Protein AF-A0A090RAQ4-F1 (afdb_monomer)

Nearest PDB structures (foldseek):
  4zja-assembly1_A  TM=7.490E-01  e=1.262E-02  Salmonella enterica subsp. enterica serovar Typhimurium
  7ck4-assembly1_F  TM=7.230E-01  e=3.334E-01  Synechococcus phage S-ShM2
  7ck4-assembly1_C  TM=6.597E-01  e=2.552E-01  Synechococcus phage S-ShM2
  7ck4-assembly1_A  TM=6.273E-01  e=1.827E-01  Synechococcus phage S-ShM2

Solvent-accessible surface area (backbone atoms only — not comparable to full-atom values): 5640 Å² total; per-residue (Å²): 113,48,77,50,74,49,78,74,79,88,71,77,93,75,87,71,94,77,77,96,68,87,90,69,65,49,76,49,78,44,83,60,61,89,52,53,44,81,77,48,74,51,77,55,99,90,43,78,48,69,46,72,45,75,59,76,62,75,84,72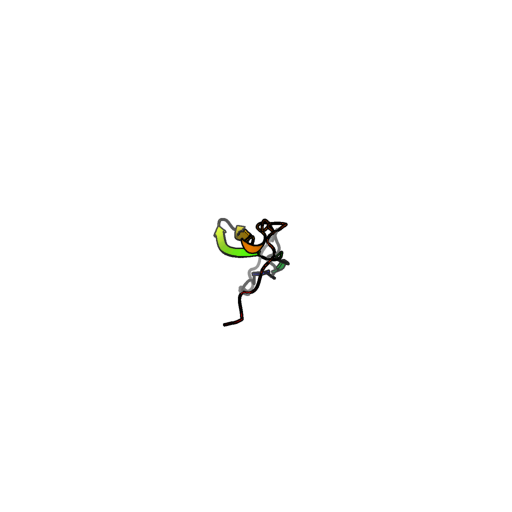,57,85,76,87,78,83,88,81,80,80,82,77,80,88,82,87,134

Foldseek 3Di:
DDKDWDDDDDDPDDDDPDDPDDDDIDMDDDDDDPQKDWDDWDADPNDIDTDIDHDDPPVPPDDDDDPDDDPPDDDDD

Mean predicted aligned error: 12.76 Å

Organism: NCBI:txid754436

Radius of gyration: 27.73 Å; Cα contacts (8 Å, |Δi|>4): 60; chains: 1; bounding box: 48×32×83 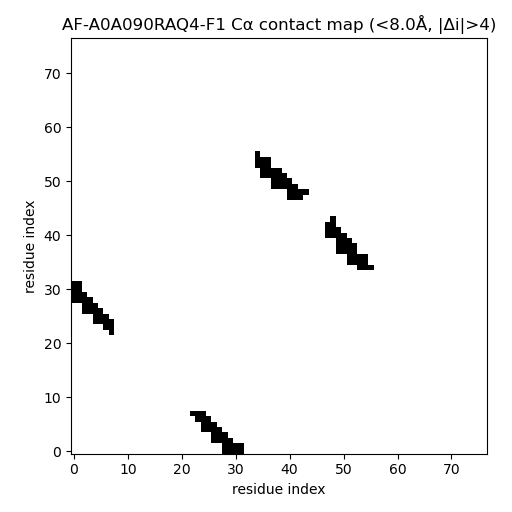Å

Sequence (77 aa):
MLVISGVRQAEEEKNFIYQGIAERNFERKFQLADHVKVLSAHLENGLLHIDLEREEPEAMQPRKIAIGAKVEGSAEA

Secondary structure (DSSP, 8-state):
-EEEEE-----S----S--SS----EEEEEPPPTTEEEEEEEEETTEEEEEEEE---GGGS---PPS----------

pLDDT: mean 80.34, std 15.57, range [39.22, 97.06]

Structure (mmCIF, N/CA/C/O backbone):
data_AF-A0A090RAQ4-F1
#
_entry.id   AF-A0A090RAQ4-F1
#
loop_
_atom_site.group_PDB
_atom_site.id
_atom_site.type_symbol
_atom_site.label_atom_id
_atom_site.label_alt_id
_atom_site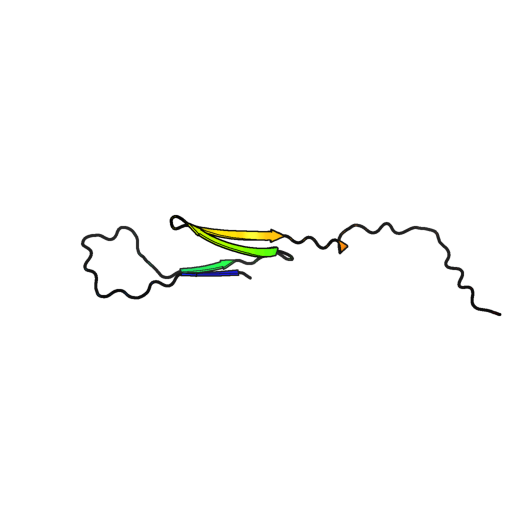.label_comp_id
_atom_site.label_asym_id
_atom_site.label_entity_id
_atom_site.label_seq_id
_atom_site.pdbx_PDB_ins_code
_atom_site.Cartn_x
_atom_site.Cartn_y
_atom_site.Cartn_z
_atom_site.occupancy
_atom_site.B_iso_or_equiv
_atom_site.auth_seq_id
_atom_site.auth_comp_id
_atom_site.auth_asym_id
_atom_site.auth_atom_id
_atom_site.pdbx_PDB_model_num
ATOM 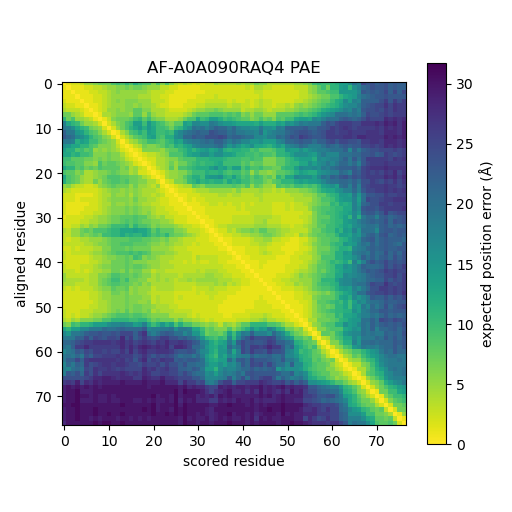1 N N . MET A 1 1 ? -2.654 -3.624 -12.228 1.00 89.25 1 MET A N 1
ATOM 2 C CA . MET A 1 1 ? -3.673 -3.072 -11.304 1.00 89.25 1 MET A CA 1
ATOM 3 C C . MET A 1 1 ? -3.306 -3.498 -9.895 1.00 89.25 1 MET A C 1
ATOM 5 O O . MET A 1 1 ? -2.999 -4.666 -9.709 1.00 89.25 1 MET A O 1
ATOM 9 N N . LEU A 1 2 ? -3.299 -2.567 -8.944 1.00 94.56 2 LEU A N 1
ATOM 10 C CA . LEU A 1 2 ? -2.968 -2.803 -7.539 1.00 94.56 2 LEU A CA 1
ATOM 11 C C . LEU A 1 2 ? -4.214 -2.565 -6.679 1.00 94.56 2 LEU A C 1
ATOM 13 O O . LEU A 1 2 ? -4.926 -1.580 -6.880 1.00 94.56 2 LEU A O 1
ATOM 17 N N . VAL A 1 3 ? -4.480 -3.459 -5.728 1.00 96.25 3 VAL A N 1
ATOM 18 C CA . VAL A 1 3 ? -5.606 -3.354 -4.791 1.00 96.25 3 VAL A CA 1
ATOM 19 C C . VAL A 1 3 ? -5.062 -3.359 -3.369 1.00 96.25 3 VAL A C 1
ATOM 21 O O . VAL A 1 3 ? -4.255 -4.215 -3.022 1.00 96.25 3 VAL A O 1
ATOM 24 N N . ILE A 1 4 ? -5.510 -2.402 -2.561 1.00 96.25 4 ILE A N 1
ATOM 25 C CA . ILE A 1 4 ? -5.172 -2.2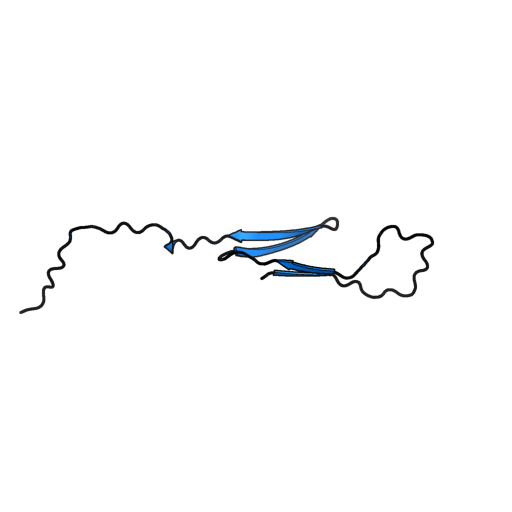74 -1.145 1.00 96.25 4 ILE A CA 1
ATOM 26 C C . ILE A 1 4 ? -6.472 -2.367 -0.353 1.00 96.25 4 ILE A C 1
ATOM 28 O O . ILE A 1 4 ? -7.360 -1.534 -0.538 1.00 96.25 4 ILE A O 1
ATOM 32 N N . SER A 1 5 ? -6.582 -3.352 0.532 1.00 94.75 5 SER A N 1
ATOM 33 C CA . SER A 1 5 ? -7.763 -3.565 1.370 1.00 94.75 5 SER A CA 1
ATOM 34 C C . SER A 1 5 ? -7.383 -3.690 2.839 1.00 9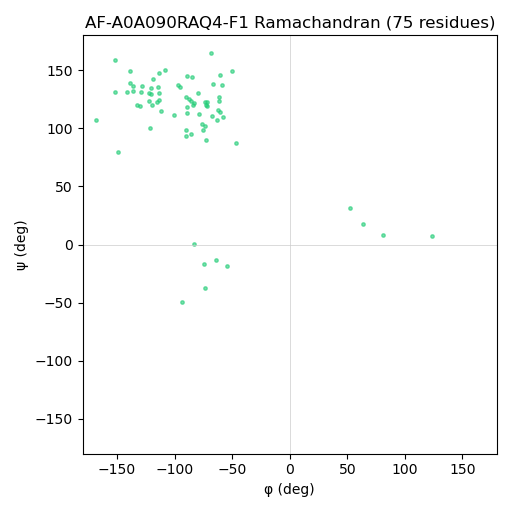4.75 5 SER A C 1
ATOM 36 O O . SER A 1 5 ? -6.447 -4.415 3.172 1.00 94.75 5 SER A O 1
ATOM 38 N N . GLY A 1 6 ? -8.142 -3.035 3.713 1.00 92.56 6 GLY A N 1
ATOM 39 C CA . GLY A 1 6 ? -8.062 -3.201 5.159 1.00 92.56 6 GLY A CA 1
ATOM 40 C C . GLY A 1 6 ? -9.417 -3.624 5.708 1.00 92.56 6 GLY A C 1
ATOM 41 O O . GLY A 1 6 ? -10.422 -2.942 5.493 1.00 92.56 6 GLY A O 1
ATOM 42 N N . VAL A 1 7 ? -9.438 -4.755 6.411 1.00 90.12 7 VAL A N 1
ATOM 43 C CA . VAL A 1 7 ? -10.633 -5.292 7.067 1.00 90.12 7 VAL A CA 1
ATOM 44 C C . VAL A 1 7 ? -10.389 -5.282 8.567 1.00 90.12 7 VAL A C 1
ATOM 46 O O . VAL A 1 7 ? -9.430 -5.887 9.045 1.00 90.12 7 VAL A O 1
ATOM 49 N N . ARG A 1 8 ? -11.259 -4.601 9.312 1.00 83.88 8 ARG A N 1
ATOM 50 C CA . ARG A 1 8 ? -11.278 -4.690 10.768 1.00 83.88 8 ARG A CA 1
ATOM 51 C C . ARG A 1 8 ? -12.014 -5.971 11.153 1.00 83.88 8 ARG A C 1
ATOM 53 O O . ARG A 1 8 ? -13.120 -6.218 10.671 1.00 83.88 8 ARG A O 1
ATOM 60 N N . GLN A 1 9 ? -11.421 -6.777 12.028 1.00 80.00 9 GLN A N 1
ATOM 61 C CA . GLN A 1 9 ? -12.168 -7.847 12.685 1.00 80.00 9 GLN A CA 1
ATOM 62 C C . GLN A 1 9 ? -13.216 -7.234 13.615 1.00 80.00 9 GLN A C 1
ATOM 64 O O . GLN A 1 9 ? -12.947 -6.244 14.296 1.00 80.00 9 GLN A O 1
ATOM 69 N N . ALA A 1 10 ? -14.418 -7.807 13.617 1.00 71.56 10 ALA A N 1
ATOM 70 C CA . ALA A 1 10 ? -15.456 -7.407 14.551 1.00 71.56 10 ALA A CA 1
ATOM 71 C C . ALA A 1 10 ? -14.966 -7.698 15.976 1.00 71.56 10 ALA A C 1
ATOM 73 O O . ALA A 1 10 ? -14.714 -8.850 16.322 1.00 71.56 10 ALA A O 1
ATOM 74 N N . GLU A 1 11 ? -14.792 -6.652 16.777 1.00 68.31 11 GLU A N 1
ATOM 75 C CA . GLU A 1 11 ? -14.578 -6.793 18.214 1.00 68.31 11 GLU A CA 1
ATOM 76 C C . GLU A 1 11 ? -15.939 -6.789 18.917 1.00 68.31 11 GLU A C 1
ATOM 78 O O . GLU A 1 11 ? -16.860 -6.098 18.472 1.00 68.31 11 GLU A O 1
ATOM 83 N N . GLU A 1 12 ? -16.060 -7.567 19.998 1.00 69.31 12 GLU A N 1
ATOM 84 C CA . GLU A 1 12 ? -17.234 -7.576 20.883 1.00 69.31 12 GLU A CA 1
ATOM 85 C C . GLU A 1 12 ? -17.613 -6.152 21.310 1.00 69.31 12 GLU A C 1
ATOM 87 O O . GLU A 1 12 ? -16.740 -5.290 21.398 1.00 69.31 12 GLU A O 1
ATOM 92 N N . GLU A 1 13 ? -18.908 -5.914 21.554 1.00 66.06 13 GLU A N 1
ATOM 93 C CA . GLU A 1 13 ? -19.533 -4.604 21.799 1.00 66.06 13 GLU A CA 1
ATOM 94 C C . GLU A 1 13 ? -18.756 -3.731 22.805 1.00 66.06 13 GLU A C 1
ATOM 96 O O . GLU A 1 13 ? -19.013 -3.709 24.010 1.00 66.06 13 GLU A O 1
ATOM 101 N N . LYS A 1 14 ? -17.782 -2.969 22.300 1.00 73.31 14 LYS A N 1
ATOM 102 C CA . LYS A 1 14 ? -17.051 -1.972 23.077 1.00 73.31 14 LYS A CA 1
ATOM 103 C C . LYS A 1 14 ? -17.923 -0.727 23.182 1.00 73.31 14 LYS A C 1
ATOM 105 O O . LYS A 1 14 ? -18.160 -0.029 22.198 1.00 73.31 14 LYS A O 1
ATOM 110 N N . ASN A 1 15 ? -18.385 -0.438 24.395 1.00 76.69 15 ASN A N 1
ATOM 111 C CA . ASN A 1 15 ? -19.128 0.781 24.693 1.00 76.69 15 ASN A CA 1
ATOM 112 C C . ASN A 1 15 ? -18.167 1.974 24.780 1.00 76.69 15 ASN A C 1
ATOM 114 O O . ASN A 1 15 ? -17.458 2.150 25.771 1.00 76.69 15 ASN A O 1
ATOM 118 N N . PHE A 1 16 ? -18.148 2.803 23.737 1.00 77.88 16 PHE A N 1
ATOM 119 C CA . PHE A 1 16 ? -17.395 4.056 23.709 1.00 77.88 16 PHE A CA 1
ATOM 120 C C . PHE A 1 16 ? -18.289 5.235 24.114 1.00 77.88 16 PHE A C 1
ATOM 122 O O . PHE A 1 16 ? -19.402 5.372 23.616 1.00 77.88 16 PHE A O 1
ATOM 129 N N . ILE A 1 17 ? -17.783 6.126 24.975 1.00 84.94 17 ILE A N 1
ATOM 130 C CA . ILE A 1 17 ? -18.464 7.391 25.316 1.00 84.94 17 ILE A CA 1
ATOM 131 C C . ILE A 1 17 ? -18.354 8.394 24.152 1.00 84.94 17 ILE A C 1
ATOM 133 O O . ILE A 1 17 ? -19.298 9.125 23.866 1.00 84.94 17 ILE A O 1
ATOM 137 N N . TYR A 1 18 ? -17.209 8.418 23.459 1.00 81.94 18 TYR A N 1
ATOM 138 C CA . TYR A 1 18 ? -16.985 9.219 22.255 1.00 81.94 18 TYR A CA 1
ATOM 139 C C . TYR A 1 18 ? -15.946 8.554 21.347 1.00 81.94 18 TYR A C 1
ATOM 141 O O . TYR A 1 18 ? -14.860 8.194 21.800 1.00 81.94 18 TYR A O 1
ATOM 149 N N . GLN A 1 19 ? -16.266 8.432 20.058 1.00 80.19 19 GLN A N 1
ATOM 150 C CA . GLN A 1 19 ? -15.372 7.908 19.029 1.00 80.19 19 GLN A CA 1
ATOM 151 C C . GLN A 1 19 ? -15.184 8.974 17.945 1.00 80.19 19 GLN A C 1
ATOM 153 O O . GLN A 1 19 ? -16.041 9.165 17.086 1.00 80.19 19 GLN A O 1
ATOM 158 N N . GLY A 1 20 ? -14.055 9.685 17.994 1.00 82.38 20 GLY A N 1
ATOM 159 C CA . GLY A 1 20 ? -13.761 10.777 17.058 1.00 82.38 20 GLY A CA 1
ATOM 160 C C . GLY A 1 20 ? -13.378 10.323 15.645 1.00 82.38 20 GLY A C 1
ATOM 161 O O . GLY A 1 20 ? -13.423 11.123 14.716 1.00 82.38 20 GLY A O 1
ATOM 162 N N . ILE A 1 21 ? -13.004 9.052 15.467 1.00 80.19 21 ILE A N 1
ATOM 163 C CA . ILE A 1 21 ? -12.608 8.492 14.172 1.00 80.19 21 ILE A CA 1
ATOM 164 C C . ILE A 1 21 ? -13.327 7.162 13.977 1.00 80.19 21 ILE A C 1
ATOM 166 O O . ILE A 1 21 ? -13.165 6.232 14.764 1.00 80.19 21 ILE A O 1
ATOM 170 N N . ALA A 1 22 ? -14.124 7.083 12.914 1.00 79.62 22 ALA A N 1
ATOM 171 C CA . ALA A 1 22 ? -14.807 5.857 12.542 1.00 79.62 22 ALA A CA 1
ATOM 172 C C . ALA A 1 22 ? -13.808 4.864 11.940 1.00 79.62 22 ALA A C 1
ATOM 174 O O . ALA A 1 22 ? -13.169 5.136 10.925 1.00 79.62 22 ALA A O 1
ATOM 175 N N . GLU A 1 23 ? -13.720 3.686 12.537 1.00 77.81 23 GLU A N 1
ATOM 176 C CA . GLU A 1 23 ? -12.870 2.604 12.053 1.00 77.81 23 GLU A CA 1
ATOM 177 C C . GLU A 1 23 ? -13.662 1.739 11.070 1.00 77.81 23 GLU A C 1
ATOM 179 O O . GLU A 1 23 ? -14.409 0.841 11.460 1.00 77.81 23 GLU A O 1
ATOM 184 N N . ARG A 1 24 ? -13.545 2.058 9.780 1.00 85.38 24 ARG A N 1
ATOM 185 C CA . ARG A 1 24 ? -14.277 1.391 8.698 1.00 85.38 24 ARG A CA 1
ATOM 186 C C . ARG A 1 24 ? -13.341 0.517 7.876 1.00 85.38 24 ARG A C 1
ATOM 188 O O . ARG A 1 24 ? -12.178 0.860 7.679 1.00 85.38 24 ARG A O 1
ATOM 195 N N . ASN A 1 25 ? -13.891 -0.560 7.324 1.00 91.38 25 ASN A N 1
ATOM 196 C CA . ASN A 1 25 ? -13.221 -1.309 6.267 1.00 91.38 25 ASN A CA 1
ATOM 197 C C . ASN A 1 25 ? -12.985 -0.393 5.064 1.00 91.38 25 ASN A C 1
ATOM 199 O O . ASN A 1 25 ? -13.809 0.477 4.762 1.00 91.38 25 ASN A O 1
ATOM 203 N N . PHE A 1 26 ? -11.879 -0.605 4.361 1.00 92.62 26 PHE A N 1
ATOM 204 C CA . PHE A 1 26 ? -11.560 0.165 3.169 1.00 92.62 26 PHE A CA 1
ATOM 205 C C . PHE A 1 26 ? -10.994 -0.722 2.069 1.00 92.62 26 PHE A C 1
ATOM 207 O O . PHE A 1 26 ? -10.306 -1.706 2.324 1.00 92.62 26 PHE A O 1
ATOM 214 N N . GLU A 1 27 ? -11.257 -0.320 0.831 1.00 95.12 27 GLU A N 1
ATOM 215 C CA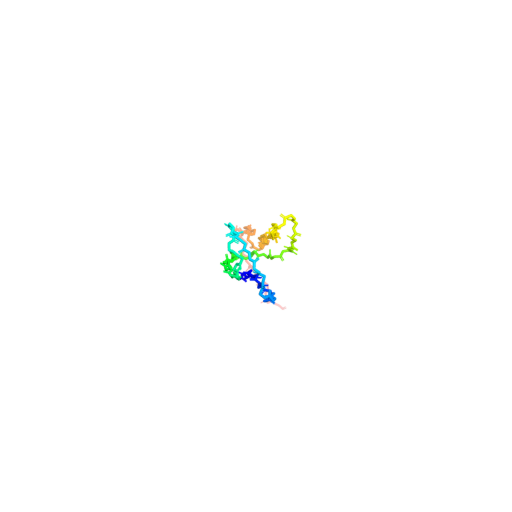 . GLU A 1 27 ? -10.628 -0.859 -0.365 1.00 95.12 27 GLU A CA 1
ATOM 216 C C . GLU A 1 27 ? -10.262 0.314 -1.277 1.00 95.12 27 GLU A C 1
ATOM 218 O O . GLU A 1 27 ? -11.062 1.226 -1.508 1.00 95.12 27 GLU A O 1
ATOM 223 N N . ARG A 1 28 ? -9.031 0.315 -1.781 1.00 94.94 28 ARG A N 1
ATOM 224 C CA . ARG A 1 28 ? -8.523 1.294 -2.739 1.00 94.94 28 ARG A CA 1
ATOM 225 C C . ARG A 1 28 ? -7.898 0.552 -3.909 1.00 94.94 28 ARG A C 1
ATOM 227 O O . ARG A 1 28 ? -7.106 -0.367 -3.723 1.00 94.94 28 ARG A O 1
ATOM 234 N N . LYS A 1 29 ? -8.269 0.958 -5.121 1.00 96.75 29 LYS A N 1
ATOM 235 C CA . LYS A 1 29 ? -7.778 0.377 -6.373 1.00 96.75 29 LYS A CA 1
ATOM 236 C C . LYS A 1 29 ? -6.949 1.418 -7.099 1.00 96.75 29 LYS A C 1
ATOM 238 O O . LYS A 1 29 ? -7.406 2.541 -7.287 1.00 96.75 29 LYS A O 1
ATOM 243 N N . PHE A 1 30 ? -5.760 1.020 -7.517 1.00 94.88 30 PHE A N 1
ATOM 244 C CA . PHE A 1 30 ? -4.820 1.849 -8.250 1.00 94.88 30 PHE A CA 1
ATOM 245 C C . PHE A 1 30 ? -4.537 1.194 -9.596 1.00 94.88 30 PHE A C 1
ATOM 247 O O . PHE A 1 30 ? -4.213 0.004 -9.690 1.00 94.88 30 PHE A O 1
ATOM 254 N N . GLN A 1 31 ? -4.664 1.973 -10.661 1.00 94.69 31 GLN A N 1
ATOM 255 C CA . GLN A 1 31 ? -4.198 1.555 -11.969 1.00 94.69 31 GLN A CA 1
ATOM 256 C C . GLN A 1 31 ? -2.705 1.867 -12.054 1.00 94.69 31 GLN A C 1
ATOM 258 O O . GLN A 1 31 ? -2.298 3.011 -11.879 1.00 94.69 31 GLN A O 1
ATOM 263 N N . LEU A 1 32 ? -1.895 0.830 -12.262 1.00 92.81 32 LEU A N 1
ATOM 264 C CA . LEU A 1 32 ? -0.463 0.993 -12.489 1.00 92.81 32 LEU A CA 1
ATOM 265 C C . LEU A 1 32 ? -0.242 1.281 -13.972 1.00 92.81 32 LEU A C 1
ATOM 267 O O . LEU A 1 32 ? -0.967 0.735 -14.807 1.00 92.81 32 LEU A O 1
ATOM 271 N N . ALA A 1 33 ? 0.733 2.134 -14.272 1.00 90.94 33 ALA A N 1
ATOM 272 C CA . ALA A 1 33 ? 1.150 2.386 -15.642 1.00 90.94 33 ALA A CA 1
ATOM 273 C C . ALA A 1 33 ? 1.844 1.153 -16.237 1.00 90.94 33 ALA A C 1
ATOM 275 O O . ALA A 1 33 ? 2.267 0.242 -15.515 1.00 90.94 33 ALA A O 1
ATOM 276 N N . ASP A 1 34 ? 1.981 1.151 -17.559 1.00 86.38 34 ASP A N 1
ATOM 277 C CA . ASP A 1 34 ? 2.723 0.113 -18.257 1.00 86.38 34 ASP A CA 1
ATOM 278 C C . ASP A 1 34 ? 4.170 0.073 -17.754 1.00 86.38 34 ASP A C 1
ATOM 280 O O . ASP A 1 34 ? 4.809 1.105 -17.529 1.00 86.38 34 ASP A O 1
ATOM 284 N N . HIS A 1 35 ? 4.671 -1.144 -17.554 1.00 85.88 35 HIS A N 1
ATOM 285 C CA . HIS A 1 35 ? 6.006 -1.423 -17.027 1.00 85.88 35 HIS A CA 1
ATOM 286 C C . HIS A 1 35 ? 6.293 -0.960 -15.587 1.00 85.88 35 HIS A C 1
ATOM 288 O O . HIS A 1 35 ? 7.452 -0.896 -15.182 1.00 85.88 35 HIS A O 1
ATOM 294 N N . VAL A 1 36 ? 5.268 -0.672 -14.782 1.00 91.81 36 VAL A N 1
ATOM 295 C CA . VAL A 1 36 ? 5.439 -0.477 -13.335 1.00 91.81 36 VAL A CA 1
ATOM 296 C C . VAL A 1 36 ? 5.268 -1.809 -12.602 1.00 91.81 36 VAL A C 1
ATOM 298 O O . VAL A 1 36 ? 4.238 -2.474 -12.744 1.00 91.81 36 VAL A O 1
ATOM 301 N N . LYS A 1 37 ? 6.253 -2.180 -11.779 1.00 91.00 37 LYS A N 1
ATOM 302 C CA . LYS A 1 37 ? 6.211 -3.346 -10.888 1.00 91.00 37 LYS A CA 1
ATOM 303 C C . LYS A 1 37 ? 6.204 -2.922 -9.425 1.00 91.00 37 LYS A C 1
ATOM 305 O O . LYS A 1 37 ? 6.776 -1.905 -9.050 1.00 91.00 37 LYS A O 1
ATOM 310 N N . VAL A 1 38 ? 5.535 -3.724 -8.600 1.00 94.50 38 VAL A N 1
ATOM 311 C CA . VAL A 1 38 ? 5.549 -3.575 -7.141 1.00 94.50 38 VAL A CA 1
ATOM 312 C C . VAL A 1 38 ? 6.767 -4.318 -6.610 1.00 94.50 38 VAL A C 1
ATOM 314 O O . VAL A 1 38 ? 6.904 -5.511 -6.876 1.00 94.50 38 VAL A O 1
ATOM 317 N N . LEU A 1 39 ? 7.632 -3.626 -5.873 1.00 95.44 39 LEU A N 1
ATOM 318 C CA . LEU A 1 39 ? 8.829 -4.218 -5.277 1.00 95.44 39 LEU A CA 1
ATOM 319 C C . LEU A 1 39 ? 8.574 -4.690 -3.848 1.00 95.44 39 LEU A C 1
ATOM 321 O O . LEU A 1 39 ? 8.922 -5.810 -3.482 1.00 95.44 39 LEU A O 1
ATOM 325 N N . SER A 1 40 ? 7.982 -3.820 -3.033 1.00 96.00 40 SER A N 1
ATOM 326 C CA . SER A 1 40 ? 7.869 -4.024 -1.593 1.00 96.00 40 SER A CA 1
ATOM 327 C C . SER A 1 40 ? 6.636 -3.311 -1.034 1.00 96.00 40 SER A C 1
ATOM 329 O O . SER A 1 40 ? 6.103 -2.383 -1.647 1.00 96.00 40 SER A O 1
ATOM 331 N N . ALA A 1 41 ? 6.170 -3.761 0.130 1.00 97.06 41 ALA A N 1
ATOM 332 C CA . ALA A 1 41 ? 5.157 -3.069 0.911 1.00 97.06 41 ALA A CA 1
ATOM 333 C C . ALA A 1 41 ? 5.497 -3.186 2.399 1.00 97.06 41 ALA A C 1
ATOM 335 O O . ALA A 1 41 ? 5.768 -4.285 2.888 1.00 97.06 41 ALA A O 1
ATOM 336 N N . HIS A 1 42 ? 5.469 -2.067 3.118 1.00 96.69 42 HIS A N 1
ATOM 337 C CA . HIS A 1 42 ? 5.775 -2.014 4.543 1.00 96.69 42 HIS A CA 1
ATOM 338 C C . HIS A 1 42 ? 4.804 -1.087 5.278 1.00 96.69 42 HIS A C 1
ATOM 340 O O . HIS A 1 42 ? 4.418 -0.035 4.776 1.00 96.69 42 HIS A O 1
ATOM 346 N N . LEU A 1 43 ? 4.374 -1.508 6.467 1.00 94.75 43 LEU A N 1
ATOM 347 C CA . LEU A 1 43 ? 3.460 -0.764 7.327 1.00 94.75 43 LEU A CA 1
ATOM 348 C C . LEU A 1 43 ? 4.229 -0.308 8.564 1.00 94.75 43 LEU A C 1
ATOM 350 O O . LEU A 1 43 ? 4.632 -1.140 9.375 1.00 94.75 43 LEU A O 1
ATOM 354 N N . GLU A 1 44 ? 4.397 0.999 8.725 1.00 95.88 44 GLU A N 1
ATOM 355 C CA . GLU A 1 44 ? 5.088 1.577 9.875 1.00 95.88 44 GLU A CA 1
ATOM 356 C C . GLU A 1 44 ? 4.308 2.786 10.394 1.00 95.88 44 GLU A C 1
ATOM 358 O O . GLU A 1 44 ? 3.800 3.587 9.614 1.00 95.88 44 GLU A O 1
ATOM 363 N N . ASN A 1 45 ? 4.163 2.912 11.716 1.00 93.75 45 ASN A N 1
ATOM 364 C CA . ASN A 1 45 ? 3.483 4.046 12.359 1.00 93.75 45 ASN A CA 1
ATOM 365 C C . ASN A 1 45 ? 2.063 4.331 11.812 1.00 93.75 45 ASN A C 1
ATOM 367 O O . ASN A 1 45 ? 1.609 5.472 11.787 1.00 93.75 45 ASN A O 1
ATOM 371 N N . GLY A 1 46 ? 1.354 3.286 11.366 1.00 90.19 46 GLY A N 1
ATOM 372 C CA . GLY A 1 46 ? 0.005 3.394 10.794 1.00 90.19 46 GLY A CA 1
ATOM 373 C C . GLY A 1 46 ? -0.045 3.829 9.324 1.00 90.19 46 GLY A C 1
ATOM 374 O O . GLY A 1 46 ? -1.134 4.067 8.803 1.00 90.19 46 GLY A O 1
ATOM 375 N N . LEU A 1 47 ? 1.102 3.914 8.645 1.00 93.25 47 LEU A N 1
ATOM 376 C CA . LEU A 1 47 ? 1.225 4.298 7.241 1.00 93.25 47 LEU A CA 1
ATOM 377 C C . LEU A 1 47 ? 1.720 3.117 6.409 1.00 93.25 47 LEU A C 1
ATOM 379 O O . LEU A 1 47 ? 2.757 2.523 6.700 1.00 93.25 47 LEU A O 1
ATOM 383 N N . LEU A 1 48 ? 0.956 2.767 5.375 1.00 95.00 48 LEU A N 1
ATOM 384 C CA . LEU A 1 48 ? 1.338 1.741 4.412 1.00 95.00 48 LEU A CA 1
ATOM 385 C C . LEU A 1 48 ? 2.133 2.389 3.276 1.00 95.00 48 LEU A C 1
ATOM 387 O O . LEU A 1 48 ? 1.580 3.150 2.482 1.00 95.00 48 LEU A O 1
ATOM 391 N N . HIS A 1 49 ? 3.409 2.043 3.188 1.00 96.00 49 HIS A N 1
ATOM 392 C CA . HIS A 1 49 ? 4.304 2.408 2.103 1.00 96.00 49 HIS A CA 1
ATOM 393 C C . HIS A 1 49 ? 4.387 1.261 1.095 1.00 96.00 49 HIS A C 1
ATOM 395 O O . HIS A 1 49 ? 4.463 0.091 1.474 1.00 96.00 49 HIS A O 1
ATOM 401 N N . ILE A 1 50 ? 4.343 1.595 -0.194 1.00 96.12 50 ILE A N 1
ATOM 402 C CA . ILE A 1 50 ? 4.437 0.634 -1.296 1.00 96.12 50 ILE A CA 1
ATOM 403 C C . ILE A 1 50 ? 5.486 1.148 -2.271 1.00 96.12 50 ILE A C 1
ATOM 405 O O . ILE A 1 50 ? 5.315 2.219 -2.855 1.00 96.12 50 ILE A O 1
ATOM 409 N N . ASP A 1 51 ? 6.538 0.361 -2.462 1.00 96.00 51 ASP A N 1
ATOM 410 C CA . ASP A 1 51 ? 7.625 0.693 -3.371 1.00 96.00 51 ASP A CA 1
ATOM 411 C C . ASP A 1 51 ? 7.284 0.196 -4.772 1.00 96.00 51 ASP A C 1
ATOM 413 O O . ASP A 1 51 ? 6.979 -0.984 -4.984 1.00 96.00 51 ASP A O 1
ATOM 417 N N . LEU A 1 52 ? 7.334 1.115 -5.733 1.00 95.00 52 LEU A N 1
ATOM 418 C CA . LEU A 1 52 ? 7.058 0.854 -7.138 1.00 95.00 52 LEU A CA 1
ATOM 419 C C . LEU A 1 52 ? 8.293 1.198 -7.964 1.00 95.00 52 LEU A C 1
ATOM 421 O O . LEU A 1 52 ? 8.875 2.268 -7.797 1.00 95.00 52 LEU A O 1
ATOM 425 N N . GLU A 1 53 ? 8.647 0.321 -8.893 1.00 92.81 53 GLU A N 1
ATOM 426 C CA . GLU A 1 53 ? 9.728 0.544 -9.848 1.00 92.81 53 GLU A CA 1
ATOM 427 C C . GLU A 1 53 ? 9.186 0.534 -11.271 1.00 92.81 53 GLU A C 1
ATOM 429 O O . GLU A 1 53 ? 8.284 -0.235 -11.613 1.00 92.81 53 GLU A O 1
ATOM 434 N N . ARG A 1 54 ? 9.737 1.416 -12.104 1.00 90.06 54 ARG A N 1
ATOM 435 C CA . ARG A 1 54 ? 9.435 1.478 -13.528 1.00 90.06 54 ARG A CA 1
ATOM 436 C C . ARG A 1 54 ? 10.558 0.799 -14.302 1.00 90.06 54 ARG A C 1
ATOM 438 O O . ARG A 1 54 ? 11.657 1.335 -14.385 1.00 90.06 54 ARG A O 1
ATOM 445 N N . GLU A 1 55 ? 10.257 -0.339 -14.910 1.00 80.56 55 GLU A N 1
ATOM 446 C CA . GLU A 1 55 ? 11.178 -1.029 -15.809 1.00 80.56 55 GLU A CA 1
ATOM 447 C C . GLU A 1 55 ? 11.029 -0.464 -17.226 1.00 80.56 55 GLU A C 1
ATOM 449 O O . GLU A 1 55 ? 10.159 -0.883 -17.981 1.00 80.56 55 GLU A O 1
ATOM 454 N N . GLU A 1 56 ? 11.856 0.495 -17.638 1.00 72.81 56 GLU A N 1
ATOM 455 C CA . GLU A 1 56 ? 11.899 0.859 -19.059 1.00 72.81 56 GLU A CA 1
ATOM 456 C C . GLU A 1 56 ? 12.586 -0.269 -19.848 1.00 72.81 56 GLU A C 1
ATOM 458 O O . GLU A 1 56 ? 13.748 -0.576 -19.575 1.00 72.81 56 GLU A O 1
ATOM 463 N N . PRO A 1 57 ? 11.918 -0.916 -20.825 1.00 67.81 57 PRO A N 1
ATOM 464 C CA . PRO A 1 57 ? 12.575 -1.941 -21.621 1.00 67.81 57 PRO A CA 1
ATOM 465 C C . PRO A 1 57 ? 13.760 -1.325 -22.373 1.00 67.81 57 PRO A C 1
ATOM 467 O O . PRO A 1 57 ? 13.572 -0.382 -23.144 1.00 67.81 57 PRO A O 1
ATOM 470 N N . GLU A 1 58 ? 14.959 -1.907 -22.253 1.00 61.44 58 GLU A N 1
ATOM 471 C CA . GLU A 1 58 ? 16.136 -1.516 -23.056 1.00 61.44 58 GLU A CA 1
ATOM 472 C C . GLU A 1 58 ? 15.862 -1.557 -24.573 1.00 61.44 58 GLU A C 1
ATOM 474 O O . GLU A 1 58 ? 16.550 -0.911 -25.359 1.00 61.44 58 GLU A O 1
ATOM 479 N N . ALA A 1 59 ? 14.813 -2.268 -25.001 1.00 59.25 59 ALA A N 1
ATOM 480 C CA . ALA A 1 59 ? 14.321 -2.294 -26.376 1.00 59.25 59 ALA A CA 1
ATOM 481 C C . ALA A 1 59 ? 13.781 -0.941 -26.889 1.00 59.25 59 ALA A C 1
ATOM 483 O O . ALA A 1 59 ? 13.605 -0.794 -28.098 1.00 59.25 59 ALA A O 1
ATOM 484 N N . MET A 1 60 ? 13.539 0.040 -26.011 1.00 58.59 60 MET A N 1
ATOM 485 C CA . MET A 1 60 ? 13.262 1.426 -26.404 1.00 58.59 60 MET A CA 1
ATOM 486 C C . MET A 1 60 ? 14.533 2.239 -26.681 1.00 58.59 60 MET A C 1
ATOM 488 O O . MET A 1 60 ? 14.428 3.411 -27.049 1.00 58.59 60 MET A O 1
ATOM 492 N N . GLN A 1 61 ? 15.732 1.650 -26.566 1.00 61.72 61 GLN A N 1
ATOM 493 C CA . GLN A 1 61 ? 16.922 2.305 -27.091 1.00 61.72 61 GLN A CA 1
ATOM 494 C C . GLN A 1 61 ? 16.759 2.489 -28.608 1.00 61.72 61 GLN A C 1
ATOM 496 O O . GLN A 1 61 ? 16.553 1.508 -29.335 1.00 61.72 61 GLN A O 1
ATOM 501 N N . PRO A 1 62 ? 16.853 3.730 -29.117 1.00 65.69 62 PRO A N 1
ATOM 502 C CA . PRO A 1 62 ? 16.761 3.985 -30.543 1.00 65.69 62 PRO A CA 1
ATOM 503 C C . PRO A 1 62 ? 17.885 3.234 -31.262 1.00 65.69 62 PRO A C 1
ATOM 505 O O . PRO A 1 62 ? 19.070 3.526 -31.092 1.00 65.69 62 PRO A O 1
ATOM 508 N N . ARG A 1 63 ? 17.518 2.241 -32.076 1.00 67.56 63 ARG A N 1
ATOM 509 C CA . ARG A 1 63 ? 18.484 1.503 -32.893 1.00 67.56 63 ARG A CA 1
ATOM 510 C C . ARG A 1 63 ? 18.963 2.405 -34.025 1.00 67.56 63 ARG A C 1
ATOM 512 O O . ARG A 1 63 ? 18.164 2.872 -34.834 1.00 67.56 63 ARG A O 1
ATOM 519 N N . LYS A 1 64 ? 20.277 2.627 -34.113 1.00 71.06 64 LYS A N 1
ATOM 520 C CA . LYS A 1 64 ? 20.887 3.259 -35.289 1.00 71.06 64 LYS A CA 1
ATOM 521 C C . LYS A 1 64 ? 20.751 2.308 -36.479 1.00 71.06 64 LYS A C 1
ATOM 523 O O . LYS A 1 64 ? 21.394 1.265 -36.515 1.00 71.06 64 LYS A O 1
ATOM 528 N N . ILE A 1 65 ? 19.918 2.676 -37.445 1.00 71.94 65 ILE A N 1
ATOM 529 C CA . ILE A 1 65 ? 19.861 2.025 -38.756 1.00 71.94 65 ILE A CA 1
ATOM 530 C C . ILE A 1 65 ? 20.958 2.610 -39.649 1.00 71.94 65 ILE A C 1
ATOM 532 O O . ILE A 1 65 ? 21.009 3.818 -39.875 1.00 71.94 65 ILE A O 1
ATOM 536 N N . ALA A 1 66 ? 21.859 1.760 -40.141 1.00 76.38 66 ALA A N 1
ATOM 537 C CA . ALA A 1 66 ? 22.834 2.162 -41.148 1.00 76.38 66 ALA A CA 1
ATOM 538 C C . ALA A 1 66 ? 22.117 2.329 -42.497 1.00 76.38 66 ALA A C 1
ATOM 540 O O . ALA A 1 66 ? 21.522 1.381 -43.007 1.00 76.38 66 ALA A O 1
ATOM 541 N N . ILE A 1 67 ? 22.166 3.526 -43.081 1.00 69.88 67 ILE A N 1
ATOM 542 C CA . ILE A 1 67 ? 21.661 3.775 -44.435 1.00 69.88 67 ILE A CA 1
ATOM 543 C C . ILE A 1 67 ? 22.809 3.507 -45.418 1.00 69.88 67 ILE A C 1
ATOM 545 O O . ILE A 1 67 ? 23.826 4.192 -45.354 1.00 69.88 67 ILE A O 1
ATOM 549 N N . GLY A 1 68 ? 22.651 2.529 -46.322 1.00 67.69 68 GLY A N 1
ATOM 550 C CA . GLY A 1 68 ? 23.516 2.386 -47.507 1.00 67.69 68 GLY A CA 1
ATOM 551 C C . GLY A 1 68 ? 24.264 1.062 -47.724 1.00 67.69 68 GLY A C 1
ATOM 552 O O . GLY A 1 68 ? 25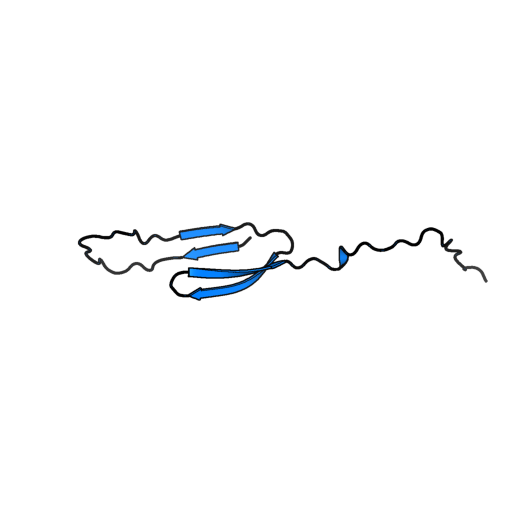.060 0.995 -48.655 1.00 67.69 68 GLY A O 1
ATOM 553 N N . ALA A 1 69 ? 24.030 -0.002 -46.951 1.00 58.03 69 ALA A N 1
ATOM 554 C CA . ALA A 1 69 ? 24.642 -1.303 -47.248 1.00 58.03 69 ALA A CA 1
ATOM 555 C C . ALA A 1 69 ? 23.739 -2.135 -48.174 1.00 58.03 69 ALA A C 1
ATOM 557 O O . ALA A 1 69 ? 22.772 -2.760 -47.738 1.00 58.03 69 ALA A O 1
ATOM 558 N N . LYS A 1 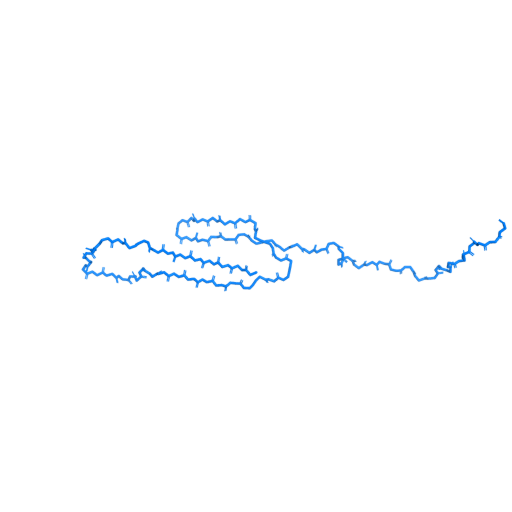70 ? 24.057 -2.122 -49.471 1.00 56.62 70 LYS A N 1
ATOM 559 C CA . LYS A 1 70 ? 23.526 -3.052 -50.474 1.00 56.62 70 LYS A CA 1
ATOM 560 C C . LYS A 1 70 ? 23.873 -4.478 -50.027 1.00 56.62 70 LYS A C 1
ATOM 562 O O . LYS A 1 70 ? 25.040 -4.854 -50.030 1.00 56.62 70 LYS A O 1
ATOM 567 N N . VAL A 1 71 ? 22.872 -5.253 -49.612 1.00 60.12 71 VAL A N 1
ATOM 568 C CA . VAL A 1 71 ? 23.025 -6.696 -49.388 1.00 60.12 71 VAL A CA 1
ATOM 569 C C . VAL A 1 71 ? 23.116 -7.344 -50.767 1.00 60.12 71 VAL A C 1
ATOM 571 O O . VAL A 1 71 ? 22.103 -7.667 -51.382 1.00 60.12 71 VAL A O 1
ATOM 574 N N . GLU A 1 72 ? 24.331 -7.463 -51.298 1.00 51.31 72 GLU A N 1
ATOM 575 C CA . GLU A 1 72 ? 24.600 -8.364 -52.416 1.00 51.31 72 GLU A CA 1
ATOM 576 C C . GLU A 1 72 ? 24.626 -9.783 -51.854 1.00 51.31 72 GLU A C 1
ATOM 578 O O . GLU A 1 72 ? 25.594 -10.219 -51.235 1.00 51.31 72 GLU A O 1
ATOM 583 N N . GLY A 1 73 ? 23.497 -10.477 -52.003 1.00 51.75 73 GLY A N 1
ATOM 584 C CA . GLY A 1 73 ? 23.405 -11.901 -51.736 1.00 51.75 73 GLY A CA 1
ATOM 585 C C . GLY A 1 73 ? 24.312 -12.656 -52.700 1.00 51.75 73 GLY A C 1
ATOM 586 O O . GLY A 1 73 ? 24.015 -12.770 -53.885 1.00 51.75 73 GLY A O 1
ATOM 587 N N . SER A 1 74 ? 25.419 -13.174 -52.179 1.00 46.53 74 SER A N 1
ATOM 588 C CA . SER A 1 74 ? 26.202 -14.222 -52.816 1.00 46.53 74 SER A CA 1
ATOM 589 C C . SER A 1 74 ? 25.445 -15.547 -52.695 1.00 46.53 74 SER A C 1
ATOM 591 O O . SER A 1 74 ? 25.451 -16.170 -51.632 1.00 46.53 74 SER A O 1
ATOM 593 N N . ALA A 1 75 ? 24.798 -15.972 -53.777 1.00 49.69 75 ALA A N 1
ATOM 594 C CA . ALA A 1 75 ? 24.369 -17.353 -53.964 1.00 49.69 75 ALA A CA 1
ATOM 595 C C . ALA A 1 75 ? 24.373 -17.696 -55.460 1.00 49.69 75 ALA A C 1
ATOM 597 O O . ALA A 1 75 ? 23.326 -17.672 -56.091 1.00 49.69 75 ALA A O 1
ATOM 598 N N . GLU A 1 76 ? 25.554 -17.995 -56.012 1.00 39.31 76 GLU A N 1
ATOM 599 C CA . GLU A 1 76 ? 25.705 -18.916 -57.150 1.00 39.31 76 GLU A CA 1
ATOM 600 C C . GLU A 1 76 ? 27.185 -19.285 -57.359 1.00 39.31 76 GLU A C 1
ATOM 602 O O . GLU A 1 76 ? 27.982 -18.442 -57.773 1.00 39.31 76 GLU A O 1
ATOM 607 N N . ALA A 1 77 ? 27.534 -20.531 -57.012 1.00 39.22 77 ALA A N 1
ATOM 608 C CA . ALA A 1 77 ? 28.503 -21.422 -57.670 1.00 39.22 77 ALA A CA 1
ATOM 609 C C . ALA A 1 77 ? 28.552 -22.760 -56.913 1.00 39.22 77 ALA A C 1
ATOM 611 O O . ALA A 1 77 ? 28.835 -22.732 -55.693 1.00 39.22 77 ALA A O 1
#

InterPro domains:
  IPR002068 Alpha crystallin/Hsp20 domain [PF00011] (2-67)
  IPR002068 Alpha crystallin/Hsp20 domain [PS01031] (1-70)
  IPR008978 HSP20-like chaperone [G3DSA:2.60.40.790] (1-68)
  IPR008978 HSP20-like chaperone [SSF49764] (2-67)